Protein AF-A0A670JLR7-F1 (afdb_monomer_lite)

Radius of gyration: 36.16 Å; chains: 1; bounding box: 83×40×111 Å

Foldseek 3Di:
DVVVVVVVVVVVVVVVVVVVVVVVVVVVVVVVVVVVVVVVVVVVVVVVPDDDDDDDDDDDDDDDDDDDDDPPCPVVVVVVVVVVVVVVVVVVVVVVVVVVVVVVVVVVVVVVCQFQDVPDDVVVCVVDPDPGDTPVVVVVVVVVVVVVVVVVVVCVVPPDPPPDD

pLDDT: mean 79.46, std 18.84, range [32.81, 98.0]

InterPro domains:
  IPR038929 Coiled-coil domain-containing protein 13 [PTHR31935] (3-148)

Organism: Podarcis muralis (NCBI:txid64176)

Secondary structure (DSSP, 8-state):
-HHHHHHHHHHHHHHHHHHHHHHHHHHHHHHHHHHHHHHHHHHHHHHHS-SSSS--------------S-----HHHHHHHHHHHHHHHHHHHHHHHHHHHHHHHHHHHHHHHHHH-TT--HHHHHHSTTS---HHHHHHHHHHHHHHHHHHHHHHHSSPP----

Structure (mmCIF, N/CA/C/O backbone):
data_AF-A0A670JLR7-F1
#
_entry.id   AF-A0A670JLR7-F1
#
loop_
_atom_site.group_PDB
_atom_site.id
_atom_site.type_symbol
_atom_site.label_atom_id
_atom_site.label_alt_id
_atom_site.label_comp_id
_atom_site.label_asym_id
_atom_site.label_entity_id
_atom_site.label_seq_id
_atom_site.pdbx_PDB_ins_code
_atom_site.Cartn_x
_atom_site.Cartn_y
_atom_site.Cartn_z
_atom_site.occupancy
_atom_site.B_iso_or_equiv
_atom_site.auth_seq_id
_atom_site.auth_comp_id
_atom_site.auth_asym_id
_atom_site.auth_atom_id
_atom_site.pdbx_PDB_model_num
ATOM 1 N N . VAL A 1 1 ? -28.712 -13.010 16.299 1.00 47.06 1 VAL A N 1
ATOM 2 C CA . VAL A 1 1 ? -27.992 -14.169 16.878 1.00 47.06 1 VAL A CA 1
ATOM 3 C C . VAL A 1 1 ? -26.538 -14.107 16.406 1.00 47.06 1 VAL A C 1
ATOM 5 O O . VAL A 1 1 ? -26.338 -13.943 15.212 1.00 47.06 1 VAL A O 1
ATOM 8 N N . PRO A 1 2 ? -25.529 -14.167 17.292 1.00 57.31 2 PRO A N 1
ATOM 9 C CA . PRO A 1 2 ? -24.108 -13.972 16.943 1.00 57.31 2 PRO A CA 1
ATOM 10 C C . PRO A 1 2 ? -23.531 -14.977 15.924 1.00 57.31 2 PRO A C 1
ATOM 12 O O . PRO A 1 2 ? -22.556 -14.669 15.241 1.00 57.31 2 PRO A O 1
ATOM 15 N N . GLY A 1 3 ? -24.144 -16.159 15.794 1.00 66.19 3 GLY A N 1
ATOM 16 C CA . GLY A 1 3 ? -23.704 -17.225 14.884 1.00 66.19 3 GLY A CA 1
ATOM 17 C C . GLY A 1 3 ? -23.771 -16.870 13.392 1.00 66.19 3 GLY A C 1
ATOM 18 O O . GLY A 1 3 ? -22.868 -17.247 12.648 1.00 66.19 3 GLY A O 1
ATOM 19 N N . ASP A 1 4 ? -24.760 -16.080 12.960 1.00 70.75 4 ASP A N 1
ATOM 20 C CA . ASP A 1 4 ? -24.912 -15.705 11.540 1.00 70.75 4 ASP A CA 1
ATOM 21 C C . ASP A 1 4 ? -23.812 -14.749 11.060 1.00 70.75 4 ASP A C 1
ATOM 23 O O . ASP A 1 4 ? -23.355 -14.814 9.916 1.00 70.75 4 ASP A O 1
ATOM 27 N N . VAL A 1 5 ? -23.330 -13.882 11.954 1.00 79.88 5 VAL A N 1
ATOM 28 C CA . VAL A 1 5 ? -22.247 -12.937 11.652 1.00 79.88 5 VAL A CA 1
ATOM 29 C C . VAL A 1 5 ? -20.922 -13.686 11.487 1.00 79.88 5 VAL A C 1
ATOM 31 O O . VAL A 1 5 ? -20.176 -13.428 10.540 1.00 79.88 5 VAL A O 1
ATOM 34 N N . ALA A 1 6 ? -20.657 -14.668 12.355 1.00 81.62 6 ALA A N 1
ATOM 35 C CA . ALA A 1 6 ? -19.476 -15.521 12.253 1.00 81.62 6 ALA A CA 1
ATOM 36 C C . ALA A 1 6 ? -19.501 -16.382 10.978 1.00 81.62 6 ALA A C 1
ATOM 38 O O . ALA A 1 6 ? -18.507 -16.433 10.254 1.00 81.62 6 ALA A O 1
ATOM 39 N N . ALA A 1 7 ? -20.644 -16.995 10.650 1.00 86.06 7 ALA A N 1
ATOM 40 C CA . ALA A 1 7 ? -20.802 -17.801 9.439 1.00 86.06 7 ALA A CA 1
ATOM 41 C C . ALA A 1 7 ? -20.563 -16.981 8.159 1.00 86.06 7 ALA A C 1
ATOM 43 O O . ALA A 1 7 ? -19.829 -17.410 7.266 1.00 86.06 7 ALA A O 1
ATOM 44 N N . THR A 1 8 ? -21.104 -15.760 8.100 1.00 90.25 8 THR A N 1
ATOM 45 C CA . THR A 1 8 ? -20.901 -14.850 6.963 1.00 90.25 8 THR A CA 1
ATOM 46 C C . THR A 1 8 ? -19.425 -14.484 6.802 1.00 90.25 8 THR A C 1
ATOM 48 O O . THR A 1 8 ? -18.891 -14.517 5.689 1.00 90.25 8 THR A O 1
ATOM 51 N N . LYS A 1 9 ? -18.728 -14.208 7.913 1.00 93.12 9 LYS A N 1
ATOM 52 C CA . LYS A 1 9 ? -17.306 -13.853 7.881 1.00 93.12 9 LYS A CA 1
ATOM 53 C C . LYS A 1 9 ? -16.413 -15.018 7.463 1.00 93.12 9 LYS A C 1
ATOM 55 O O . LYS A 1 9 ? -15.469 -14.815 6.703 1.00 93.12 9 LYS A O 1
ATOM 60 N N . ILE A 1 10 ? -16.733 -16.238 7.893 1.00 94.69 10 ILE A N 1
ATOM 61 C CA . ILE A 1 10 ? -16.024 -17.456 7.475 1.00 94.69 10 ILE A CA 1
ATOM 62 C C . ILE A 1 10 ? -16.128 -17.648 5.957 1.00 94.69 10 ILE A C 1
ATOM 64 O O . ILE A 1 10 ? -15.121 -17.910 5.299 1.00 94.69 10 ILE A O 1
ATOM 68 N N . VAL A 1 11 ? -17.319 -17.470 5.377 1.00 94.06 11 VAL A N 1
ATOM 69 C CA . VAL A 1 11 ? -17.524 -17.599 3.924 1.00 94.06 11 VAL A CA 1
ATOM 70 C C . VAL A 1 11 ? -16.784 -16.505 3.152 1.00 94.06 11 VAL A C 1
ATOM 72 O O . VAL A 1 11 ? -16.174 -16.785 2.119 1.00 94.06 11 VAL A O 1
ATOM 75 N N . GLU A 1 12 ? -16.811 -15.267 3.642 1.00 94.25 12 GLU A N 1
ATOM 76 C CA . GLU A 1 12 ? -16.086 -14.149 3.036 1.00 94.25 12 GLU A CA 1
ATOM 77 C C . GLU A 1 12 ? -14.568 -14.388 3.045 1.00 94.25 12 GLU A C 1
ATOM 79 O O . GLU A 1 12 ? -13.924 -14.299 1.996 1.00 94.25 12 GLU A O 1
ATOM 84 N N . LEU A 1 13 ? -14.008 -14.780 4.194 1.00 93.62 13 LEU A N 1
ATOM 85 C CA . LEU A 1 13 ? -12.590 -15.117 4.323 1.00 93.62 13 LEU A CA 1
ATOM 86 C C . LEU A 1 13 ? -12.213 -16.309 3.439 1.00 93.62 13 LEU A C 1
ATOM 88 O O . LEU A 1 13 ? -11.169 -16.279 2.794 1.00 93.62 13 LEU A O 1
ATOM 92 N N . ALA A 1 14 ? -13.066 -17.330 3.331 1.00 94.00 14 ALA A N 1
ATOM 93 C CA . ALA A 1 14 ? -12.826 -18.464 2.442 1.00 94.00 14 ALA A CA 1
ATOM 94 C C . ALA A 1 14 ? -12.791 -18.048 0.959 1.00 94.00 14 ALA A C 1
ATOM 96 O O . ALA A 1 14 ? -11.946 -18.529 0.200 1.00 94.00 14 ALA A O 1
ATOM 97 N N . LYS A 1 15 ? -13.670 -17.126 0.537 1.00 96.00 15 LYS A N 1
ATOM 98 C CA . LYS A 1 15 ? -13.656 -16.562 -0.824 1.00 96.00 15 LYS A CA 1
ATOM 99 C C . LYS A 1 15 ? -12.391 -15.745 -1.079 1.00 96.00 15 LYS A C 1
ATOM 101 O O . LYS A 1 15 ? -11.753 -15.936 -2.114 1.00 96.00 15 LYS A O 1
ATOM 106 N N . GLN A 1 16 ? -12.000 -14.890 -0.134 1.00 94.75 16 GLN A N 1
ATOM 107 C CA . GLN A 1 16 ? -10.759 -14.119 -0.228 1.00 94.75 16 GLN A CA 1
ATOM 108 C C . GLN A 1 16 ? -9.531 -15.029 -0.290 1.00 94.75 16 GLN A C 1
ATOM 110 O O . GLN A 1 16 ? -8.651 -14.808 -1.117 1.00 94.75 16 GLN A O 1
ATOM 115 N N . ASN A 1 17 ? -9.493 -16.089 0.519 1.00 90.81 17 ASN A N 1
ATOM 116 C CA . ASN A 1 17 ? -8.382 -17.034 0.534 1.00 90.81 17 ASN A CA 1
ATOM 117 C C . ASN A 1 17 ? -8.235 -17.743 -0.826 1.00 90.81 17 ASN A C 1
ATOM 119 O O . ASN A 1 17 ? -7.154 -17.731 -1.406 1.00 90.81 17 ASN A O 1
ATOM 123 N N . ARG A 1 18 ? -9.342 -18.223 -1.419 1.00 94.00 18 ARG A N 1
ATOM 124 C CA . ARG A 1 18 ? -9.337 -18.796 -2.783 1.00 94.00 18 ARG A CA 1
ATOM 125 C C . ARG A 1 18 ? -8.845 -17.808 -3.841 1.00 94.00 18 ARG A C 1
ATOM 127 O O . ARG A 1 18 ? -8.065 -18.184 -4.713 1.00 94.00 18 ARG A O 1
ATOM 134 N N . HIS A 1 19 ? -9.293 -16.556 -3.771 1.00 90.44 19 HIS A N 1
ATOM 135 C CA . HIS A 1 19 ? -8.862 -15.518 -4.705 1.00 90.44 19 HIS A CA 1
ATOM 136 C C . HIS A 1 19 ? -7.360 -15.221 -4.578 1.00 90.44 19 HIS A C 1
ATOM 138 O O . HIS A 1 19 ? -6.656 -15.179 -5.586 1.00 90.44 19 HIS A O 1
ATOM 144 N N . MET A 1 20 ? -6.849 -15.098 -3.348 1.00 88.88 20 MET A N 1
ATOM 145 C CA . MET A 1 20 ? -5.418 -14.900 -3.099 1.00 88.88 20 MET A CA 1
ATOM 146 C C . MET A 1 20 ? -4.580 -16.079 -3.598 1.00 88.88 20 MET A C 1
ATOM 148 O O . MET A 1 20 ? -3.535 -15.856 -4.203 1.00 88.88 20 MET A O 1
ATOM 152 N N . THR A 1 21 ? -5.034 -17.323 -3.405 1.00 90.94 21 THR A N 1
ATOM 153 C CA . THR A 1 21 ? -4.347 -18.500 -3.959 1.00 90.94 21 THR A CA 1
ATOM 154 C C . THR A 1 21 ? -4.240 -18.418 -5.483 1.00 90.94 21 THR A C 1
ATOM 156 O O . THR A 1 21 ? -3.164 -18.648 -6.030 1.00 90.94 21 THR A O 1
ATOM 159 N N . ALA A 1 22 ? -5.317 -18.036 -6.175 1.00 91.94 22 ALA A N 1
ATOM 160 C CA . ALA A 1 22 ? -5.312 -17.918 -7.632 1.00 91.94 22 ALA A CA 1
ATOM 161 C C . ALA A 1 22 ? -4.328 -16.846 -8.136 1.00 91.94 22 ALA A C 1
ATOM 163 O O . ALA A 1 22 ? -3.567 -17.097 -9.073 1.00 91.94 22 ALA A O 1
ATOM 164 N N . GLU A 1 23 ? -4.294 -15.672 -7.499 1.00 89.75 23 GLU A N 1
ATOM 165 C CA . GLU A 1 23 ? -3.353 -14.609 -7.875 1.00 89.75 23 GLU A CA 1
ATOM 166 C C . GLU A 1 23 ? -1.896 -15.001 -7.580 1.00 89.75 23 GLU A C 1
ATOM 168 O O . GLU A 1 23 ? -1.020 -14.729 -8.399 1.00 89.75 23 GLU A O 1
ATOM 173 N N . VAL A 1 24 ? -1.623 -15.716 -6.480 1.00 88.38 24 VAL A N 1
ATOM 174 C CA . VAL A 1 24 ? -0.277 -16.235 -6.178 1.00 88.38 24 VAL A CA 1
ATOM 175 C C . VAL A 1 24 ? 0.200 -17.220 -7.245 1.00 88.38 24 VAL A C 1
ATOM 177 O O . VAL A 1 24 ? 1.332 -17.105 -7.714 1.00 88.38 24 VAL A O 1
ATOM 180 N N . GLU A 1 25 ? -0.635 -18.170 -7.664 1.00 92.94 25 GLU A N 1
ATOM 181 C CA . GLU A 1 25 ? -0.248 -19.158 -8.682 1.00 92.94 25 GLU A CA 1
ATOM 182 C C . GLU A 1 25 ? -0.045 -18.525 -10.069 1.00 92.94 25 GLU A C 1
ATOM 184 O O . GLU A 1 25 ? 0.906 -18.851 -10.792 1.00 92.94 25 GLU A O 1
ATOM 189 N N . LYS A 1 26 ? -0.877 -17.541 -10.421 1.00 89.81 26 LYS A N 1
ATOM 190 C CA . LYS A 1 26 ? -0.704 -16.730 -11.631 1.00 89.81 26 LYS A CA 1
ATOM 191 C C . LYS A 1 26 ? 0.621 -15.970 -11.610 1.00 89.81 26 LYS A C 1
ATOM 193 O O . LYS A 1 26 ? 1.351 -15.978 -12.603 1.00 89.81 26 LYS A O 1
ATOM 198 N N . GLU A 1 27 ? 0.962 -15.348 -10.485 1.00 84.12 27 GLU A N 1
ATOM 199 C CA . GLU A 1 27 ? 2.202 -14.583 -10.359 1.00 84.12 27 GLU A CA 1
ATOM 200 C C . GLU A 1 27 ? 3.437 -15.498 -10.346 1.00 84.12 27 GLU A C 1
ATOM 202 O O . GLU A 1 27 ? 4.418 -15.204 -11.028 1.00 84.12 27 GLU A O 1
ATOM 207 N N . LYS A 1 28 ? 3.371 -16.669 -9.695 1.00 88.00 28 LYS A N 1
ATOM 208 C CA . LYS A 1 28 ? 4.414 -17.710 -9.789 1.00 88.00 28 LYS A CA 1
ATOM 209 C C . LYS A 1 28 ? 4.664 -18.138 -11.234 1.00 88.00 28 LYS A C 1
ATOM 211 O O . LYS A 1 28 ? 5.816 -18.291 -11.644 1.00 88.00 28 LYS A O 1
ATOM 216 N N . THR A 1 29 ? 3.598 -18.303 -12.017 1.00 88.19 29 THR A N 1
ATOM 217 C CA . THR A 1 29 ? 3.699 -18.686 -13.432 1.00 88.19 29 THR A CA 1
ATOM 218 C C . THR A 1 29 ? 4.412 -17.609 -14.248 1.00 88.19 29 THR A C 1
ATOM 220 O O . THR A 1 29 ? 5.349 -17.924 -14.984 1.00 88.19 29 THR A O 1
ATOM 223 N N . LYS A 1 30 ? 4.049 -16.333 -14.061 1.00 92.19 30 LYS A N 1
ATOM 224 C CA . LYS A 1 30 ? 4.743 -15.208 -14.709 1.00 92.19 30 LYS A CA 1
ATOM 225 C C . LYS A 1 30 ? 6.213 -15.131 -14.306 1.00 92.19 30 LYS A C 1
ATOM 227 O O . LYS A 1 30 ? 7.067 -14.965 -15.169 1.00 92.19 30 LYS A O 1
ATOM 232 N N . VAL A 1 31 ? 6.527 -15.290 -13.018 1.00 89.31 31 VAL A N 1
ATOM 233 C CA . VAL A 1 31 ? 7.916 -15.285 -12.524 1.00 89.31 31 VAL A CA 1
ATOM 234 C C . VAL A 1 31 ? 8.727 -16.400 -13.179 1.00 89.31 31 VAL A C 1
ATOM 236 O O . VAL A 1 31 ? 9.860 -16.171 -13.597 1.00 89.31 31 VAL A O 1
ATOM 239 N N . LYS A 1 32 ? 8.153 -17.598 -13.332 1.00 90.88 32 LYS A N 1
ATOM 240 C CA . LYS A 1 32 ? 8.810 -18.709 -14.032 1.00 90.88 32 LYS A CA 1
ATOM 241 C C . LYS A 1 32 ? 9.065 -18.383 -15.508 1.00 90.88 32 LYS A C 1
ATOM 243 O O . LYS A 1 32 ? 10.168 -18.618 -15.991 1.00 90.88 32 LYS A O 1
ATOM 248 N N . GLN A 1 33 ? 8.078 -17.819 -16.206 1.00 88.25 33 GLN A N 1
ATOM 249 C CA . GLN A 1 33 ? 8.217 -17.410 -17.609 1.00 88.25 33 GLN A CA 1
ATOM 250 C C . GLN A 1 33 ? 9.296 -16.336 -17.787 1.00 88.25 33 GLN A C 1
ATOM 252 O O . GLN A 1 33 ? 10.164 -16.475 -18.646 1.00 88.25 33 GLN A O 1
ATOM 257 N N . LEU A 1 34 ? 9.289 -15.305 -16.940 1.00 88.31 34 LEU A N 1
ATOM 258 C CA . LEU A 1 34 ? 10.283 -14.233 -16.976 1.00 88.31 34 LEU A CA 1
ATOM 259 C C . LEU A 1 34 ? 11.689 -14.748 -16.657 1.00 88.31 34 LEU A C 1
ATOM 261 O O . LEU A 1 34 ? 12.629 -14.396 -17.359 1.00 88.31 34 LEU A O 1
ATOM 265 N N . ASN A 1 35 ? 11.841 -15.628 -15.664 1.00 84.75 35 ASN A N 1
ATOM 266 C CA . ASN A 1 35 ? 13.134 -16.245 -15.355 1.00 84.75 35 ASN A CA 1
ATOM 267 C C . ASN A 1 35 ? 13.671 -17.091 -16.515 1.00 84.75 35 ASN A C 1
ATOM 269 O O . ASN A 1 35 ? 14.869 -17.069 -16.783 1.00 84.75 35 ASN A O 1
ATOM 273 N N . ASN A 1 36 ? 12.807 -17.825 -17.218 1.00 88.50 36 ASN A N 1
ATOM 274 C CA . ASN A 1 36 ? 13.223 -18.568 -18.406 1.00 88.50 36 ASN A CA 1
ATOM 275 C C . ASN A 1 36 ? 13.670 -17.619 -19.522 1.00 88.50 36 ASN A C 1
ATOM 277 O O . ASN A 1 36 ? 14.719 -17.840 -20.118 1.00 88.50 36 ASN A O 1
ATOM 281 N N . ARG A 1 37 ? 12.931 -16.524 -19.743 1.00 90.31 37 ARG A N 1
ATOM 282 C CA . ARG A 1 37 ? 13.297 -15.523 -20.747 1.00 90.31 37 ARG A CA 1
ATOM 283 C C . ARG A 1 37 ? 14.618 -14.828 -20.421 1.00 90.31 37 ARG A C 1
ATOM 285 O O . ARG A 1 37 ? 15.407 -14.590 -21.326 1.00 90.31 37 ARG A O 1
ATOM 292 N N . ILE A 1 38 ? 14.878 -14.539 -19.145 1.00 86.38 38 ILE A N 1
ATOM 293 C CA . ILE A 1 38 ? 16.169 -14.007 -18.688 1.00 86.38 38 ILE A CA 1
ATOM 294 C C . ILE A 1 38 ? 17.289 -14.995 -19.017 1.00 86.38 38 ILE A C 1
ATOM 296 O O . ILE A 1 38 ? 18.253 -14.602 -19.656 1.00 86.38 38 ILE A O 1
ATOM 300 N N . LYS A 1 39 ? 17.132 -16.280 -18.682 1.00 86.38 39 LYS A N 1
ATOM 301 C CA . LYS A 1 39 ? 18.143 -17.306 -18.988 1.00 86.38 39 LYS A CA 1
ATOM 302 C C . LYS A 1 39 ? 18.409 -17.463 -20.485 1.00 86.38 39 LYS A C 1
ATOM 304 O O . LYS A 1 39 ? 19.547 -17.687 -20.884 1.00 86.38 39 LYS A O 1
ATOM 309 N N . GLU A 1 40 ? 17.373 -17.379 -21.316 1.00 86.38 40 GLU A N 1
ATOM 310 C CA . GLU A 1 40 ? 17.522 -17.393 -22.776 1.00 86.38 40 GLU A CA 1
ATOM 311 C C . GLU A 1 40 ? 18.315 -16.184 -23.265 1.00 86.38 40 GLU A C 1
ATOM 313 O O . GLU A 1 40 ? 19.276 -16.353 -24.007 1.00 86.38 40 GLU A O 1
ATOM 318 N N . LEU A 1 41 ? 17.965 -14.984 -22.795 1.00 82.50 41 LEU A N 1
ATOM 319 C CA . LEU A 1 41 ? 18.666 -13.749 -23.145 1.00 82.50 41 LEU A CA 1
ATOM 320 C C . LEU A 1 41 ? 20.121 -13.748 -22.652 1.00 82.50 41 LEU A C 1
ATOM 322 O O . LEU A 1 41 ? 21.011 -13.321 -23.380 1.00 82.50 41 LEU A O 1
ATOM 326 N N . GLU A 1 42 ? 20.388 -14.267 -21.452 1.00 79.75 42 GLU A N 1
ATOM 327 C CA . GLU A 1 42 ? 21.744 -14.454 -20.923 1.00 79.75 42 GLU A CA 1
ATOM 328 C C . GLU A 1 42 ? 22.550 -15.434 -21.786 1.00 79.75 42 GLU A C 1
ATOM 330 O O . GLU A 1 42 ? 23.728 -15.201 -22.060 1.00 79.75 42 GLU A O 1
ATOM 335 N N . LYS A 1 43 ? 21.916 -16.511 -22.267 1.00 81.50 43 LYS A N 1
ATOM 336 C CA . LYS A 1 43 ? 22.550 -17.485 -23.161 1.00 81.50 43 LYS A CA 1
ATOM 337 C C . LYS A 1 43 ? 22.830 -16.891 -24.543 1.00 81.50 43 LYS A C 1
ATOM 339 O O . LYS A 1 43 ? 23.927 -17.092 -25.058 1.00 81.50 43 LYS A O 1
ATOM 344 N N . GLU A 1 44 ? 21.882 -16.150 -25.115 1.00 76.88 44 GLU A N 1
ATOM 345 C CA . GLU A 1 44 ? 22.043 -15.426 -26.384 1.00 76.88 44 GLU A CA 1
ATOM 346 C C . GLU A 1 44 ? 23.183 -14.396 -26.292 1.00 76.88 44 GLU A C 1
ATOM 348 O O . GLU A 1 44 ? 24.055 -14.355 -27.164 1.00 76.88 44 GLU A O 1
ATOM 353 N N . ALA A 1 45 ? 23.249 -13.637 -25.193 1.00 71.81 45 ALA A N 1
ATOM 354 C CA . ALA A 1 45 ? 24.323 -12.680 -24.925 1.00 71.81 45 ALA A CA 1
ATOM 355 C C . ALA A 1 45 ? 25.693 -13.363 -24.746 1.00 71.81 45 ALA A C 1
ATOM 357 O O . ALA A 1 45 ? 26.701 -12.878 -25.267 1.00 71.81 45 ALA A O 1
ATOM 358 N N . ALA A 1 46 ? 25.742 -14.521 -24.078 1.00 68.75 46 ALA A N 1
ATOM 359 C CA . ALA A 1 46 ? 26.967 -15.307 -23.936 1.00 68.75 46 ALA A CA 1
ATOM 360 C C . ALA A 1 46 ? 27.467 -15.859 -25.284 1.00 68.75 46 ALA A C 1
ATOM 362 O O . ALA A 1 46 ? 28.671 -15.865 -25.538 1.00 68.75 46 ALA A O 1
ATOM 363 N N . THR A 1 47 ? 26.561 -16.273 -26.176 1.00 61.47 47 THR A N 1
ATOM 364 C CA . THR A 1 47 ? 26.919 -16.720 -27.534 1.00 61.47 47 THR A CA 1
ATOM 365 C C . THR A 1 47 ? 27.319 -15.581 -28.470 1.00 61.47 47 THR A C 1
ATOM 367 O O . THR A 1 47 ? 28.100 -15.810 -29.389 1.00 61.47 47 THR A O 1
ATOM 370 N N . ALA A 1 48 ? 26.847 -14.357 -28.227 1.00 57.97 48 ALA A N 1
ATOM 371 C CA . ALA A 1 48 ? 27.210 -13.180 -29.016 1.00 57.97 48 ALA A CA 1
ATOM 372 C C . ALA A 1 48 ? 28.579 -12.568 -28.638 1.00 57.97 48 ALA A C 1
ATOM 374 O O . ALA A 1 48 ? 29.069 -11.703 -29.359 1.00 57.97 48 ALA A O 1
ATOM 375 N N . THR A 1 49 ? 29.216 -13.013 -27.543 1.00 49.47 49 THR A N 1
ATOM 376 C CA . THR A 1 49 ? 30.395 -12.336 -26.952 1.00 49.47 49 THR A CA 1
ATOM 377 C C . THR A 1 49 ? 31.747 -13.048 -27.178 1.00 49.47 49 THR A C 1
ATOM 379 O O . THR A 1 49 ? 32.765 -12.578 -26.686 1.00 49.47 49 THR A O 1
ATOM 382 N N . PHE A 1 50 ? 31.849 -14.123 -27.974 1.00 40.91 50 PHE A N 1
ATOM 383 C CA . PHE A 1 50 ? 33.170 -14.672 -28.355 1.00 40.91 50 PHE A CA 1
ATOM 384 C C . PHE A 1 50 ? 33.230 -15.076 -29.837 1.00 40.91 50 PHE A C 1
ATOM 386 O O . PHE A 1 50 ? 32.551 -16.015 -30.251 1.00 40.91 50 PHE A O 1
ATOM 393 N N . PRO A 1 51 ? 34.089 -14.400 -30.627 1.00 43.56 51 PRO A N 1
ATOM 394 C CA . PRO A 1 51 ? 35.442 -14.923 -30.803 1.00 43.56 51 PRO A CA 1
ATOM 395 C C . PRO A 1 51 ? 36.488 -13.801 -30.713 1.00 43.56 51 PRO A C 1
ATOM 397 O O . PRO A 1 51 ? 36.850 -13.192 -31.713 1.00 43.56 51 PRO A O 1
ATOM 400 N N . GLY A 1 52 ? 36.975 -13.523 -29.503 1.00 41.16 52 GLY A N 1
ATOM 401 C CA . GLY A 1 52 ? 38.017 -12.518 -29.277 1.00 41.16 52 GLY A CA 1
ATOM 402 C C . GLY A 1 52 ? 39.282 -13.037 -28.609 1.00 41.16 52 GLY A C 1
ATOM 403 O O . GLY A 1 52 ? 40.142 -12.221 -28.317 1.00 41.16 52 GLY A O 1
ATOM 404 N N . ASP A 1 53 ? 39.402 -14.339 -28.314 1.00 40.62 53 ASP A N 1
ATOM 405 C CA . ASP A 1 53 ? 40.501 -14.761 -27.438 1.00 40.62 53 ASP A CA 1
ATOM 406 C C . ASP A 1 53 ? 40.881 -16.242 -27.546 1.00 40.62 53 ASP A C 1
ATOM 408 O O . ASP A 1 53 ? 40.913 -16.957 -26.551 1.00 40.62 53 ASP A O 1
ATOM 412 N N . ARG A 1 54 ? 41.138 -16.760 -28.756 1.00 42.03 54 ARG A N 1
ATOM 413 C CA . ARG A 1 54 ? 41.908 -18.007 -28.923 1.00 42.03 54 ARG A CA 1
ATOM 414 C C . ARG A 1 54 ? 42.685 -17.985 -30.241 1.00 42.03 54 ARG A C 1
ATOM 416 O O . ARG A 1 54 ? 42.088 -17.769 -31.288 1.00 42.03 54 ARG A O 1
ATOM 423 N N . PHE A 1 55 ? 43.975 -18.313 -30.149 1.00 36.69 55 PHE A N 1
ATOM 424 C CA . PHE A 1 55 ? 44.939 -18.585 -31.230 1.00 36.69 55 PHE A CA 1
ATOM 425 C C . PHE A 1 55 ? 45.756 -17.399 -31.766 1.00 36.69 55 PHE A C 1
ATOM 427 O O . PHE A 1 55 ? 45.720 -17.059 -32.945 1.00 36.69 55 PHE A O 1
ATOM 434 N N . ALA A 1 56 ? 46.635 -16.871 -30.911 1.00 41.28 56 ALA A N 1
ATOM 435 C CA . ALA A 1 56 ? 47.995 -16.590 -31.365 1.00 41.28 56 ALA A CA 1
ATOM 436 C C . ALA A 1 56 ? 48.714 -17.934 -31.625 1.00 41.28 56 ALA A C 1
ATOM 438 O O . ALA A 1 56 ? 48.624 -18.836 -30.794 1.00 41.28 56 ALA A O 1
ATOM 439 N N . ASN A 1 57 ? 49.434 -18.031 -32.748 1.00 39.97 57 ASN A N 1
ATOM 440 C CA . ASN A 1 57 ? 50.209 -19.177 -33.265 1.00 39.97 57 ASN A CA 1
ATOM 441 C C . ASN A 1 57 ? 49.424 -20.336 -33.910 1.00 39.97 57 ASN A C 1
ATOM 443 O O . ASN A 1 57 ? 48.969 -21.247 -33.228 1.00 39.97 57 ASN A O 1
ATOM 447 N N . LEU A 1 58 ? 49.398 -20.379 -35.250 1.00 36.75 58 LEU A N 1
ATOM 448 C CA . LEU A 1 58 ? 50.319 -21.191 -36.077 1.00 36.75 58 LEU A CA 1
ATOM 449 C C . LEU A 1 58 ? 49.710 -21.448 -37.480 1.00 36.75 58 LEU A C 1
ATOM 451 O O . LEU A 1 58 ? 48.656 -22.059 -37.588 1.00 36.75 58 LEU A O 1
ATOM 455 N N . GLY A 1 59 ? 50.428 -21.061 -38.543 1.00 32.91 59 GLY A N 1
ATOM 456 C CA . GLY A 1 59 ? 50.440 -21.789 -39.826 1.00 32.91 59 GLY A CA 1
ATOM 457 C C . GLY A 1 59 ? 49.364 -21.486 -40.887 1.00 32.91 59 GLY A C 1
ATOM 458 O O . GLY A 1 59 ? 48.265 -22.014 -40.848 1.00 32.91 59 GLY A O 1
ATOM 459 N N . THR A 1 60 ? 49.761 -20.699 -41.892 1.00 38.47 60 THR A N 1
ATOM 460 C CA . THR A 1 60 ? 49.604 -20.909 -43.352 1.00 38.47 60 THR A CA 1
ATOM 461 C C . THR A 1 60 ? 48.434 -21.767 -43.880 1.00 38.47 60 THR A C 1
ATOM 463 O O . THR A 1 60 ? 48.463 -22.978 -43.726 1.00 38.47 60 THR A O 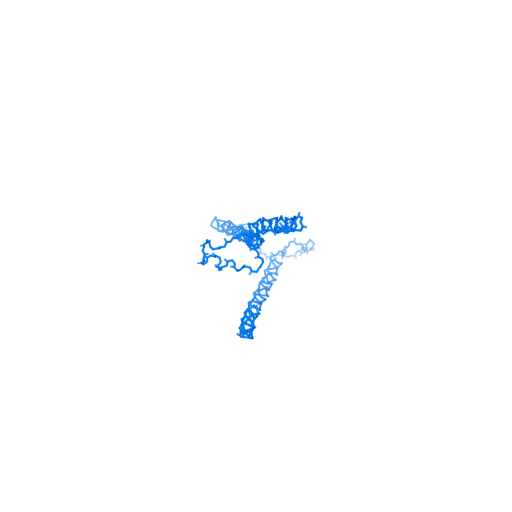1
ATOM 466 N N . PHE A 1 61 ? 47.484 -21.171 -44.622 1.00 34.62 61 PHE A N 1
ATOM 467 C CA . PHE A 1 61 ? 47.242 -21.351 -46.080 1.00 34.62 61 PHE A CA 1
ATOM 468 C C . PHE A 1 61 ? 46.085 -20.426 -46.563 1.00 34.62 61 PHE A C 1
ATOM 470 O O . PHE A 1 61 ? 45.225 -20.053 -45.765 1.00 34.62 61 PHE A O 1
ATOM 477 N N . PRO A 1 62 ? 46.084 -19.986 -47.842 1.00 48.25 62 PRO A N 1
ATOM 478 C CA . PRO A 1 62 ? 45.402 -18.781 -48.312 1.00 48.25 62 PRO A CA 1
ATOM 479 C C . PRO A 1 62 ? 44.032 -19.069 -48.933 1.00 48.25 62 PRO A C 1
ATOM 481 O O . PRO A 1 62 ? 43.854 -20.054 -49.646 1.00 48.25 62 PRO A O 1
ATOM 484 N N . GLY A 1 63 ? 43.086 -18.145 -48.761 1.00 33.38 63 GLY A N 1
ATOM 485 C CA . GLY A 1 63 ? 41.871 -18.148 -49.572 1.00 33.38 63 GLY A CA 1
ATOM 486 C C . GLY A 1 63 ? 40.655 -17.525 -48.911 1.00 33.38 63 GLY A C 1
ATOM 487 O O . GLY A 1 63 ? 39.728 -18.250 -48.584 1.00 33.38 63 GLY A O 1
ATOM 488 N N . ARG A 1 64 ? 40.638 -16.193 -48.769 1.00 36.53 64 ARG A N 1
ATOM 489 C CA . ARG A 1 64 ? 39.580 -15.321 -49.320 1.00 36.53 64 ARG A CA 1
ATOM 490 C C . ARG A 1 64 ? 39.944 -13.866 -49.032 1.00 36.53 64 ARG A C 1
ATOM 492 O O . ARG A 1 64 ? 39.743 -13.355 -47.937 1.00 36.53 64 ARG A O 1
ATOM 499 N N . ASN A 1 65 ? 40.512 -13.213 -50.036 1.00 34.22 65 ASN A N 1
ATOM 500 C CA . ASN A 1 65 ? 40.609 -11.763 -50.056 1.00 34.22 65 ASN A CA 1
ATOM 501 C C . ASN A 1 65 ? 39.192 -11.173 -50.124 1.00 34.22 65 ASN A C 1
ATOM 503 O O . ASN A 1 65 ? 38.389 -11.628 -50.939 1.00 34.22 65 ASN A O 1
ATOM 507 N N . LEU A 1 66 ? 38.948 -10.141 -49.313 1.00 39.53 66 LEU A N 1
ATOM 508 C CA . LEU A 1 66 ? 38.463 -8.803 -49.695 1.00 39.53 66 LEU A CA 1
ATOM 509 C C . LEU A 1 66 ? 37.497 -8.221 -48.648 1.00 39.53 66 LEU A C 1
ATOM 511 O O . LEU A 1 66 ? 36.451 -8.793 -48.359 1.00 39.53 66 LEU A O 1
ATOM 515 N N . SER A 1 67 ? 37.878 -7.024 -48.181 1.00 35.00 67 SER A N 1
ATOM 516 C CA . SER A 1 67 ? 37.115 -6.002 -47.441 1.00 35.00 67 SER A CA 1
ATOM 517 C C . SER A 1 67 ? 36.538 -6.432 -46.083 1.00 35.00 67 SER A C 1
ATOM 519 O O . SER A 1 67 ? 35.581 -7.184 -46.015 1.00 35.00 67 SER A O 1
ATOM 521 N N . GLY A 1 68 ? 37.066 -5.999 -44.938 1.00 32.81 68 GLY A N 1
ATOM 522 C CA . GLY A 1 68 ? 37.493 -4.631 -44.668 1.00 32.81 68 GLY A CA 1
ATOM 523 C C . GLY A 1 68 ? 36.260 -3.753 -44.487 1.00 32.81 68 GLY A C 1
ATOM 524 O O . GLY A 1 68 ? 35.723 -3.273 -45.473 1.00 32.81 68 GLY A O 1
ATOM 525 N N . ASP A 1 69 ? 35.886 -3.587 -43.220 1.00 39.41 69 ASP A N 1
ATOM 526 C CA . ASP A 1 69 ? 35.364 -2.359 -42.622 1.00 39.41 69 ASP A CA 1
ATOM 527 C C . ASP A 1 69 ? 34.078 -1.723 -43.194 1.00 39.41 69 ASP A C 1
ATOM 529 O O . ASP A 1 69 ? 33.931 -1.444 -44.380 1.00 39.41 69 ASP A O 1
ATOM 533 N N . ARG A 1 70 ? 33.185 -1.383 -42.259 1.00 44.59 70 ARG A N 1
ATOM 534 C CA . ARG A 1 70 ? 31.883 -0.726 -42.437 1.00 44.59 70 ARG A CA 1
ATOM 535 C C . ARG A 1 70 ? 30.820 -1.580 -43.124 1.00 44.59 70 ARG A C 1
ATOM 537 O O . ARG A 1 70 ? 30.384 -1.296 -44.239 1.00 44.59 70 ARG A O 1
ATOM 544 N N . PHE A 1 71 ? 30.218 -2.486 -42.346 1.00 42.50 71 PHE A N 1
ATOM 545 C CA . PHE A 1 71 ? 28.756 -2.507 -42.390 1.00 42.50 71 PHE A CA 1
ATOM 546 C C . PHE A 1 71 ? 28.351 -1.084 -42.025 1.00 42.50 71 PHE A C 1
ATOM 548 O O . PHE A 1 71 ? 28.609 -0.626 -40.913 1.00 42.50 71 PHE A O 1
ATOM 555 N N . CYS A 1 72 ? 27.902 -0.336 -43.024 1.00 43.72 72 CYS A N 1
ATOM 556 C CA . CYS A 1 72 ? 27.396 1.001 -42.838 1.00 43.72 72 CYS A CA 1
ATOM 557 C C . CYS A 1 72 ? 26.256 0.853 -41.831 1.00 43.72 72 CYS A C 1
ATOM 559 O O . CYS A 1 72 ? 25.163 0.417 -42.191 1.00 43.72 72 CYS A O 1
ATOM 561 N N . GLU A 1 73 ? 26.527 1.131 -40.555 1.00 50.38 73 GLU A N 1
ATOM 562 C CA . GLU A 1 73 ? 25.500 1.592 -39.644 1.00 50.38 73 GLU A CA 1
ATOM 563 C C . GLU A 1 73 ? 24.905 2.796 -40.358 1.00 50.38 73 GLU A C 1
ATOM 565 O O . GLU A 1 73 ? 25.446 3.903 -40.307 1.00 50.38 73 GLU A O 1
ATOM 570 N N . SER A 1 74 ? 23.844 2.541 -41.127 1.00 66.62 74 SER A N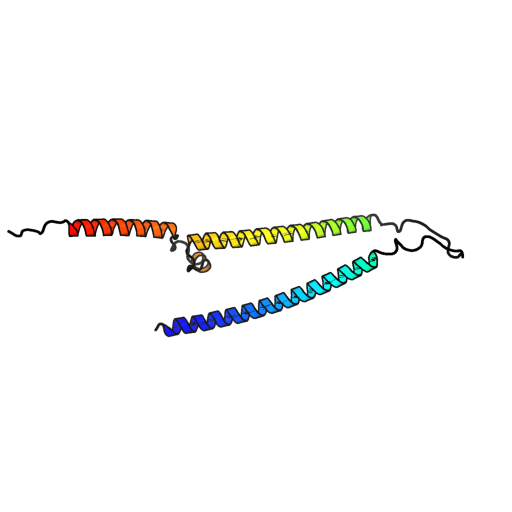 1
ATOM 571 C CA . SER A 1 74 ? 23.049 3.598 -41.715 1.00 66.62 74 SER A CA 1
ATOM 572 C C . SER A 1 74 ? 22.776 4.583 -40.576 1.00 66.62 74 SER A C 1
ATOM 574 O O . SER A 1 74 ? 22.482 4.136 -39.460 1.00 66.62 74 SER A O 1
ATOM 576 N N . PRO A 1 75 ? 22.887 5.902 -40.792 1.00 75.69 75 PRO A N 1
ATOM 577 C CA . PRO A 1 75 ? 22.532 6.880 -39.765 1.00 75.69 75 PRO A CA 1
ATOM 578 C C . PRO A 1 75 ? 21.142 6.599 -39.165 1.00 75.69 75 PRO A C 1
ATOM 580 O O . PRO A 1 75 ? 20.899 6.876 -37.994 1.00 75.69 75 PRO A O 1
ATOM 583 N N . GLU A 1 76 ? 20.267 5.943 -39.930 1.00 79.69 76 GLU A N 1
ATOM 584 C CA . GLU A 1 76 ? 18.982 5.423 -39.480 1.00 79.69 76 GLU A CA 1
ATOM 585 C C . GLU A 1 76 ? 19.091 4.286 -38.444 1.00 79.69 76 GLU A C 1
ATOM 587 O O . GLU A 1 76 ? 18.388 4.321 -37.439 1.00 79.69 76 GLU A O 1
ATOM 592 N N . MET A 1 77 ? 19.999 3.318 -38.612 1.00 78.31 77 MET A N 1
ATOM 593 C CA . MET A 1 77 ? 20.232 2.240 -37.638 1.00 78.31 77 MET A CA 1
ATOM 594 C C . MET A 1 77 ? 20.772 2.791 -36.311 1.00 78.31 77 MET A C 1
ATOM 596 O O . MET A 1 77 ? 20.287 2.393 -35.254 1.00 78.31 77 MET A O 1
ATOM 600 N N . LYS A 1 78 ? 21.702 3.759 -36.349 1.00 81.75 78 LYS A N 1
ATOM 601 C CA . LYS A 1 78 ? 22.183 4.456 -35.138 1.00 81.75 78 LYS A CA 1
ATOM 602 C C . LYS A 1 78 ? 21.069 5.226 -34.446 1.00 81.75 78 LYS A C 1
ATOM 604 O O . LYS A 1 78 ? 20.875 5.070 -33.245 1.00 81.75 78 LYS A O 1
ATOM 609 N N . ALA A 1 79 ? 20.295 6.002 -35.204 1.00 85.25 79 ALA A N 1
ATOM 610 C CA . ALA A 1 79 ? 19.175 6.760 -34.658 1.00 85.25 79 ALA A CA 1
ATOM 611 C C . ALA A 1 79 ? 18.102 5.843 -34.045 1.00 85.25 79 ALA A C 1
ATOM 613 O O . ALA A 1 79 ? 17.505 6.177 -33.021 1.00 85.25 79 ALA A O 1
ATOM 614 N N . LEU A 1 80 ? 17.848 4.677 -34.645 1.00 88.25 80 LEU A N 1
ATOM 615 C CA . LEU A 1 80 ? 16.943 3.672 -3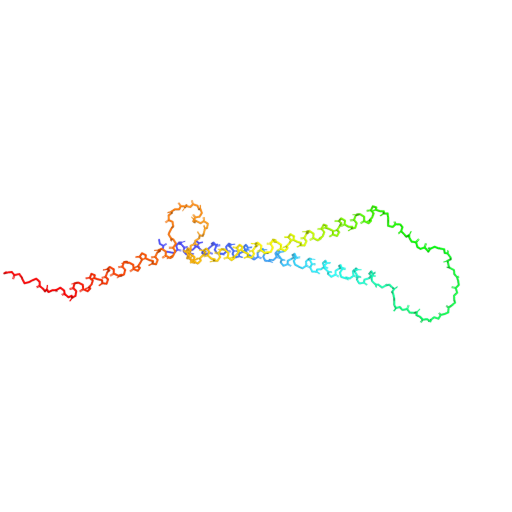4.086 1.00 88.25 80 LEU A CA 1
ATOM 616 C C . LEU A 1 80 ? 17.519 3.020 -32.825 1.00 88.25 80 LEU A C 1
ATOM 618 O O . LEU A 1 80 ? 16.779 2.847 -31.857 1.00 88.25 80 LEU A O 1
ATOM 622 N N . GLN A 1 81 ? 18.818 2.719 -32.795 1.00 87.25 81 GLN A N 1
ATOM 623 C CA . GLN A 1 81 ? 19.493 2.167 -31.621 1.00 87.25 81 GLN A CA 1
ATOM 624 C C . GLN A 1 81 ? 19.478 3.151 -30.442 1.00 87.25 81 GLN A C 1
ATOM 626 O O . GLN A 1 81 ? 19.169 2.758 -29.319 1.00 87.25 81 GLN A O 1
ATOM 631 N N . GLU A 1 82 ? 19.735 4.435 -30.692 1.00 89.31 82 GLU A N 1
ATOM 632 C CA . GLU A 1 82 ? 19.632 5.501 -29.688 1.00 89.31 82 GLU A CA 1
ATOM 633 C C . GLU A 1 82 ? 18.192 5.697 -29.199 1.00 89.31 82 GLU A C 1
ATOM 635 O O . GLU A 1 82 ? 17.947 5.860 -28.003 1.00 89.31 82 GLU A O 1
ATOM 640 N N . LYS A 1 83 ? 17.198 5.628 -30.094 1.00 92.44 83 LYS A N 1
ATOM 641 C CA . LYS A 1 83 ? 15.784 5.659 -29.687 1.00 92.44 83 LYS A CA 1
ATOM 642 C C . LYS A 1 83 ? 15.418 4.455 -28.826 1.00 92.44 83 LYS A C 1
ATOM 644 O O . LYS A 1 83 ? 14.685 4.612 -27.850 1.00 92.44 83 LYS A O 1
ATOM 649 N N . LEU A 1 84 ? 15.924 3.271 -29.163 1.00 87.94 84 LEU A N 1
ATOM 650 C CA . LEU A 1 84 ? 15.694 2.050 -28.399 1.00 87.94 84 LEU A CA 1
ATOM 651 C C . LEU A 1 84 ? 16.325 2.145 -27.005 1.00 87.94 84 LEU A C 1
ATOM 653 O O . LEU A 1 84 ? 15.675 1.808 -26.016 1.00 87.94 84 LEU A O 1
ATOM 657 N N . THR A 1 85 ? 17.561 2.637 -26.900 1.00 89.44 85 THR A N 1
ATOM 658 C CA . THR A 1 85 ? 18.238 2.813 -25.607 1.00 89.44 85 THR A CA 1
ATOM 659 C C . THR A 1 85 ? 17.539 3.873 -24.755 1.00 89.44 85 THR A C 1
ATOM 661 O O . THR A 1 85 ? 17.279 3.622 -23.578 1.00 89.44 85 THR A O 1
ATOM 664 N N . ALA A 1 86 ? 17.129 5.001 -25.346 1.00 90.62 86 ALA A N 1
ATOM 665 C CA . ALA A 1 86 ? 16.360 6.040 -24.664 1.00 90.62 86 ALA A CA 1
ATOM 666 C C . ALA A 1 86 ? 14.989 5.533 -24.181 1.00 90.62 86 ALA A C 1
ATOM 668 O O . ALA A 1 86 ? 14.578 5.815 -23.053 1.00 90.62 86 ALA A O 1
ATOM 669 N N . ALA A 1 87 ? 14.285 4.745 -25.001 1.00 90.44 87 ALA A N 1
ATOM 670 C CA . ALA A 1 87 ? 13.018 4.129 -24.617 1.00 90.44 87 ALA A CA 1
ATOM 671 C C . ALA A 1 87 ? 13.201 3.120 -23.472 1.00 90.44 87 ALA A C 1
ATOM 673 O O . ALA A 1 87 ? 12.461 3.176 -22.490 1.00 90.44 87 ALA A O 1
ATOM 674 N N . ASN A 1 88 ? 14.213 2.251 -23.547 1.00 85.88 88 ASN A N 1
ATOM 675 C CA . ASN A 1 88 ? 14.532 1.291 -22.485 1.00 85.88 88 ASN A CA 1
ATOM 676 C C . ASN A 1 88 ? 14.896 1.988 -21.167 1.00 85.88 88 ASN A C 1
ATOM 678 O O . ASN A 1 88 ? 14.429 1.579 -20.102 1.00 85.88 88 ASN A O 1
ATOM 682 N N . PHE A 1 89 ? 15.673 3.072 -21.234 1.00 90.81 89 PHE A N 1
ATOM 683 C CA . PHE A 1 89 ? 15.982 3.900 -20.070 1.00 90.81 89 PHE A CA 1
ATOM 684 C C . PHE A 1 89 ? 14.705 4.470 -19.440 1.00 90.81 89 PHE A C 1
ATOM 686 O O . PHE A 1 89 ? 14.486 4.330 -18.237 1.00 90.81 89 PHE A O 1
ATOM 693 N N . LYS A 1 90 ? 13.804 5.019 -20.262 1.00 94.50 90 LYS A N 1
ATOM 694 C CA . LYS A 1 90 ? 12.535 5.592 -19.801 1.00 94.50 90 LYS A CA 1
ATOM 695 C C . LYS A 1 90 ? 11.599 4.549 -19.182 1.00 94.50 90 LYS A C 1
ATOM 697 O O . LYS A 1 90 ? 10.933 4.829 -18.189 1.00 94.50 90 LYS A O 1
ATOM 702 N N . VAL A 1 91 ? 11.575 3.329 -19.721 1.00 89.69 91 VAL A N 1
ATOM 703 C CA . VAL A 1 91 ? 10.841 2.200 -19.124 1.00 89.69 91 VAL A CA 1
ATOM 704 C C . VAL A 1 91 ? 11.402 1.851 -17.744 1.00 89.69 91 VAL A C 1
ATOM 706 O O . VAL A 1 91 ? 10.628 1.644 -16.808 1.00 89.69 91 VAL A O 1
ATOM 709 N N . SER A 1 92 ? 12.729 1.816 -17.596 1.00 88.31 92 SER A N 1
ATOM 710 C CA . SER A 1 92 ? 13.383 1.564 -16.306 1.00 88.31 92 SER A CA 1
ATOM 711 C C . SER A 1 92 ? 13.053 2.649 -15.274 1.00 88.31 92 SER A C 1
ATOM 713 O O . SER A 1 92 ? 12.646 2.338 -14.154 1.00 88.31 92 SER A O 1
ATOM 715 N N . GLU A 1 93 ? 13.125 3.922 -15.671 1.00 93.31 93 GLU A N 1
ATOM 716 C CA . GLU A 1 93 ? 12.730 5.067 -14.842 1.00 93.31 93 GLU A CA 1
ATOM 717 C C . GLU A 1 93 ? 11.279 4.970 -14.366 1.00 93.31 93 GLU A C 1
ATOM 719 O O . GLU A 1 93 ? 11.018 5.038 -13.165 1.00 93.31 93 GLU A O 1
ATOM 724 N N . PHE A 1 94 ? 10.327 4.736 -15.276 1.00 95.00 94 PHE A N 1
ATOM 725 C CA . PHE A 1 94 ? 8.922 4.599 -14.893 1.00 95.00 94 PHE A CA 1
ATOM 726 C C . PHE A 1 94 ? 8.677 3.397 -13.983 1.00 95.00 94 PHE A C 1
ATOM 728 O O . PHE A 1 94 ? 7.863 3.483 -13.063 1.00 95.00 94 PHE A O 1
ATOM 735 N N . ARG A 1 95 ? 9.400 2.289 -14.183 1.00 92.56 95 ARG A N 1
ATOM 736 C CA . ARG A 1 95 ? 9.330 1.135 -13.281 1.00 92.56 95 ARG A CA 1
ATOM 737 C C . ARG A 1 95 ? 9.774 1.509 -11.867 1.00 92.56 95 ARG A C 1
ATOM 739 O O . ARG A 1 95 ? 9.115 1.119 -10.902 1.00 92.56 95 ARG A O 1
ATOM 746 N N . ASN A 1 96 ? 10.858 2.274 -11.749 1.00 92.38 96 ASN A N 1
ATOM 747 C CA . ASN A 1 96 ? 11.381 2.732 -10.465 1.00 92.38 96 ASN A CA 1
ATOM 748 C C . ASN A 1 96 ? 10.421 3.720 -9.790 1.00 92.38 96 ASN A C 1
ATOM 750 O O . ASN A 1 96 ? 10.088 3.536 -8.622 1.00 92.38 96 ASN A O 1
ATOM 754 N N . GLN A 1 97 ? 9.898 4.702 -10.529 1.00 94.50 97 GLN A N 1
ATOM 755 C CA . GLN A 1 97 ? 8.907 5.657 -10.018 1.00 94.50 97 GLN A CA 1
ATOM 756 C C . GLN A 1 97 ? 7.646 4.948 -9.516 1.00 94.50 97 GLN A C 1
ATOM 758 O O . GLN A 1 97 ? 7.200 5.191 -8.396 1.00 94.50 97 GLN A O 1
ATOM 763 N N . LEU A 1 98 ? 7.117 3.999 -10.295 1.00 93.44 98 LEU A N 1
ATOM 764 C CA . LEU A 1 98 ? 5.956 3.203 -9.902 1.00 93.44 98 LEU A CA 1
ATOM 765 C C . LEU A 1 98 ? 6.209 2.433 -8.599 1.00 93.44 98 LEU A C 1
ATOM 767 O O . LEU A 1 98 ? 5.321 2.332 -7.750 1.00 93.44 98 LEU A O 1
ATOM 771 N N . GLN A 1 99 ? 7.413 1.882 -8.430 1.00 96.06 99 GLN A N 1
ATOM 772 C CA . GLN A 1 99 ? 7.789 1.187 -7.205 1.00 96.06 99 GLN A CA 1
ATOM 773 C C . GLN A 1 99 ? 7.836 2.144 -6.007 1.00 96.06 99 GLN A C 1
ATOM 775 O O . GLN A 1 99 ? 7.270 1.807 -4.964 1.00 96.06 99 GLN A O 1
ATOM 780 N N . THR A 1 100 ? 8.446 3.321 -6.161 1.00 93.69 100 THR A N 1
ATOM 781 C CA . THR A 1 100 ? 8.513 4.354 -5.117 1.00 93.69 100 THR A CA 1
ATOM 782 C C . THR A 1 100 ? 7.116 4.800 -4.698 1.00 93.69 100 THR A C 1
ATOM 784 O O . THR A 1 100 ? 6.752 4.650 -3.533 1.00 93.69 100 THR A O 1
ATOM 787 N N . THR A 1 101 ? 6.270 5.212 -5.645 1.00 93.88 101 THR A N 1
ATOM 788 C CA . THR A 1 101 ? 4.898 5.653 -5.349 1.00 93.88 101 THR A CA 1
ATOM 789 C C . THR A 1 101 ? 4.072 4.547 -4.689 1.00 93.88 101 THR A C 1
ATOM 791 O O . THR A 1 101 ? 3.280 4.801 -3.783 1.00 93.88 101 THR A O 1
ATOM 794 N N . LYS A 1 102 ? 4.270 3.280 -5.076 1.00 96.38 102 LYS A N 1
ATOM 795 C CA . LYS A 1 102 ? 3.591 2.143 -4.434 1.00 96.38 102 LYS A CA 1
ATOM 796 C C . LYS A 1 102 ? 4.050 1.930 -2.989 1.00 96.38 102 LYS A C 1
ATOM 798 O O . LYS A 1 102 ? 3.246 1.507 -2.156 1.00 96.38 102 LYS A O 1
ATOM 803 N N . GLN A 1 103 ? 5.326 2.162 -2.686 1.00 96.69 103 GLN A N 1
ATOM 804 C CA . GLN A 1 103 ? 5.847 2.087 -1.319 1.00 96.69 103 GLN A CA 1
ATOM 805 C C . GLN A 1 103 ? 5.326 3.244 -0.463 1.00 96.69 103 GLN A C 1
ATOM 807 O O . GLN A 1 103 ? 4.840 2.998 0.641 1.00 96.69 103 GLN A O 1
ATOM 812 N N . GLU A 1 104 ? 5.341 4.466 -0.994 1.00 96.06 104 GLU A N 1
ATOM 813 C CA . GLU A 1 104 ? 4.767 5.646 -0.343 1.00 96.06 104 GLU A CA 1
ATOM 814 C C . GLU A 1 104 ? 3.282 5.442 -0.042 1.00 96.06 104 GLU A C 1
ATOM 816 O O . GLU A 1 104 ? 2.868 5.601 1.101 1.00 96.06 104 GLU A O 1
ATOM 821 N N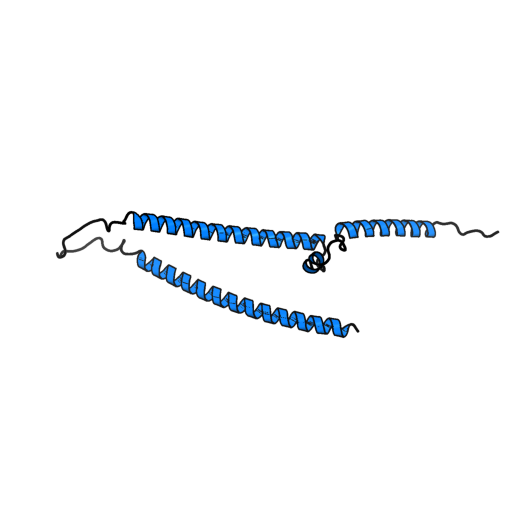 . LEU A 1 105 ? 2.496 4.952 -1.009 1.00 94.44 105 LEU A N 1
ATOM 822 C CA . LEU A 1 105 ? 1.074 4.658 -0.814 1.00 94.44 105 LEU A CA 1
ATOM 823 C C . LEU A 1 105 ? 0.836 3.668 0.334 1.00 94.44 105 LEU A C 1
ATOM 825 O O . LEU A 1 105 ? -0.054 3.875 1.159 1.00 94.44 105 LEU A O 1
ATOM 829 N N . LYS A 1 106 ? 1.642 2.602 0.421 1.00 92.69 106 LYS A N 1
ATOM 830 C CA . LYS A 1 106 ? 1.564 1.644 1.536 1.00 92.69 106 LYS A CA 1
ATOM 831 C C . LYS A 1 106 ? 1.904 2.300 2.871 1.00 92.69 106 LYS A C 1
ATOM 833 O O . LYS A 1 106 ? 1.278 1.977 3.879 1.00 92.69 106 LYS A O 1
ATOM 838 N N . MET A 1 107 ? 2.895 3.188 2.895 1.00 94.81 107 MET A N 1
ATOM 839 C CA . MET A 1 107 ? 3.269 3.917 4.104 1.00 94.81 107 MET A CA 1
ATOM 840 C C . MET A 1 107 ? 2.148 4.867 4.537 1.00 94.81 107 MET A C 1
ATOM 842 O O . MET A 1 107 ? 1.741 4.841 5.695 1.00 94.81 107 MET A O 1
ATOM 846 N N . THR A 1 108 ? 1.571 5.627 3.607 1.00 92.25 108 THR A N 1
ATOM 847 C CA . THR A 1 108 ? 0.424 6.503 3.867 1.00 92.25 108 THR A CA 1
ATOM 848 C C . THR A 1 108 ? -0.779 5.715 4.377 1.00 92.25 108 THR A C 1
ATOM 850 O O . THR A 1 108 ? -1.403 6.130 5.347 1.00 92.25 108 THR A O 1
ATOM 853 N N . GLN A 1 109 ? -1.081 4.548 3.799 1.00 88.88 109 GLN A N 1
ATOM 854 C CA . GLN A 1 109 ? -2.157 3.678 4.287 1.00 88.88 109 GLN A CA 1
ATOM 855 C C . GLN A 1 109 ? -1.924 3.209 5.727 1.00 88.88 109 GLN A C 1
ATOM 857 O O . GLN A 1 109 ? -2.863 3.209 6.518 1.00 88.88 109 GLN A O 1
ATOM 862 N N . LYS A 1 110 ? -0.682 2.862 6.094 1.00 89.12 110 LYS A N 1
ATOM 863 C CA . LYS A 1 110 ? -0.329 2.523 7.483 1.00 89.12 110 LYS A CA 1
ATOM 864 C C . LYS A 1 110 ? -0.492 3.716 8.425 1.00 89.12 110 LYS A C 1
ATOM 866 O O . LYS A 1 110 ? -1.049 3.559 9.504 1.00 89.12 110 LYS A O 1
ATOM 871 N N . LEU A 1 111 ? -0.038 4.903 8.021 1.00 89.38 111 LEU A N 1
ATOM 872 C CA . LEU A 1 111 ? -0.202 6.120 8.823 1.00 89.38 111 LEU A CA 1
ATOM 873 C C . LEU A 1 111 ? -1.681 6.467 9.023 1.00 89.38 111 LEU A C 1
ATOM 875 O O . LEU A 1 111 ? -2.086 6.787 10.137 1.00 89.38 111 LEU A O 1
ATOM 879 N N . LEU A 1 112 ? -2.497 6.334 7.975 1.00 88.06 112 LEU A N 1
ATOM 880 C CA . LEU A 1 112 ? -3.943 6.510 8.068 1.00 88.06 112 LEU A CA 1
ATOM 881 C C . LEU A 1 112 ? -4.567 5.485 9.013 1.00 88.06 112 LEU A C 1
ATOM 883 O O . LEU A 1 112 ? -5.327 5.884 9.886 1.00 88.06 112 LEU A O 1
ATOM 887 N N . ALA A 1 113 ? -4.216 4.201 8.893 1.00 86.31 113 ALA A N 1
ATOM 888 C CA . ALA A 1 113 ? -4.688 3.153 9.799 1.00 86.31 113 ALA A CA 1
ATOM 889 C C . ALA A 1 113 ? -4.321 3.442 11.264 1.00 86.31 113 ALA A C 1
ATOM 891 O O . ALA A 1 113 ? -5.141 3.227 12.148 1.00 86.31 113 ALA A O 1
ATOM 892 N N . ASN A 1 114 ? -3.141 4.006 11.533 1.00 85.88 114 ASN A N 1
ATOM 893 C CA . ASN A 1 114 ? -2.758 4.415 12.888 1.00 85.88 114 ASN A CA 1
ATOM 894 C C . ASN A 1 114 ? -3.617 5.575 13.425 1.00 85.88 114 ASN A C 1
ATOM 896 O O . ASN A 1 114 ? -3.904 5.623 14.623 1.00 85.88 114 ASN A O 1
ATOM 900 N N . GLU A 1 115 ? -4.030 6.502 12.555 1.00 86.94 115 GLU A N 1
ATOM 901 C CA . GLU A 1 115 ? -4.874 7.643 12.928 1.00 86.94 115 GLU A CA 1
ATOM 902 C C . GLU A 1 115 ? -6.345 7.244 13.103 1.00 86.94 115 GLU A C 1
ATOM 904 O O . GLU A 1 115 ? -7.006 7.686 14.044 1.00 86.94 115 GLU A O 1
ATOM 909 N N . VAL A 1 116 ? -6.880 6.395 12.220 1.00 86.12 116 VAL A N 1
ATOM 910 C CA . VAL A 1 116 ? -8.279 5.953 12.304 1.00 86.12 116 VAL A CA 1
ATOM 911 C C . VAL A 1 116 ? -8.462 4.769 13.256 1.00 86.12 116 VAL A C 1
ATOM 913 O O . VAL A 1 116 ? -9.522 4.641 13.845 1.00 86.12 116 VAL A O 1
ATOM 916 N N . GLY A 1 117 ? -7.435 3.961 13.502 1.00 83.62 117 GLY A N 1
ATOM 917 C CA . GLY A 1 117 ? -7.508 2.713 14.264 1.00 83.62 117 GLY A CA 1
ATOM 918 C C . GLY A 1 117 ? -7.488 1.480 13.353 1.00 83.62 117 GLY A C 1
ATOM 919 O O . GLY A 1 117 ? -8.032 1.497 12.251 1.00 83.62 117 GLY A O 1
ATOM 920 N N . GLU A 1 118 ? -6.861 0.398 13.824 1.00 79.25 118 GLU A N 1
ATOM 921 C CA . GLU A 1 118 ? -6.606 -0.822 13.037 1.00 79.25 118 GLU A CA 1
ATOM 922 C C . GLU A 1 118 ? -7.890 -1.557 12.607 1.00 79.25 118 GLU A C 1
ATOM 924 O O . GLU A 1 118 ? -7.918 -2.185 11.550 1.00 79.25 118 GLU A O 1
ATOM 929 N N . ASP A 1 119 ? -8.976 -1.414 13.370 1.00 80.31 119 ASP A N 1
ATOM 930 C CA . ASP A 1 119 ? -10.263 -2.078 13.115 1.00 80.31 119 ASP A CA 1
ATOM 931 C C . ASP A 1 119 ? -11.179 -1.310 12.141 1.00 80.31 119 ASP A C 1
ATOM 933 O O . ASP A 1 119 ? -12.326 -1.700 11.901 1.00 80.31 119 ASP A O 1
ATOM 937 N N . VAL A 1 120 ? -10.707 -0.191 11.582 1.00 80.44 120 VAL A N 1
ATOM 938 C CA . VAL A 1 120 ? -11.531 0.727 10.788 1.00 80.44 120 VAL A CA 1
ATOM 939 C C . VAL A 1 120 ? -11.267 0.548 9.301 1.00 80.44 120 VAL A C 1
ATOM 941 O O . VAL A 1 120 ? -10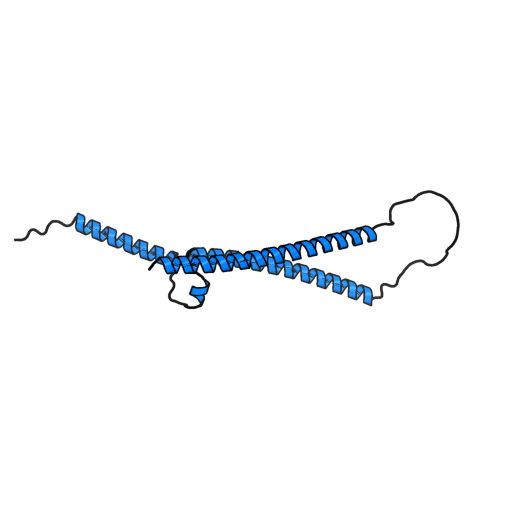.176 0.800 8.791 1.00 80.44 120 VAL A O 1
ATOM 944 N N . ASN A 1 121 ? -12.307 0.157 8.561 1.00 83.62 121 ASN A N 1
ATOM 945 C CA . ASN A 1 121 ? -12.221 0.044 7.111 1.00 83.62 121 ASN A CA 1
ATOM 946 C C . ASN A 1 121 ? -12.215 1.436 6.457 1.00 83.62 121 ASN A C 1
ATOM 948 O O . ASN A 1 121 ? -13.247 2.102 6.377 1.00 83.62 121 ASN A O 1
ATOM 952 N N . ILE A 1 122 ? -11.057 1.838 5.928 1.00 80.31 122 ILE A N 1
ATOM 953 C CA . ILE A 1 122 ? -10.853 3.125 5.245 1.00 80.31 122 ILE A CA 1
ATOM 954 C C . ILE A 1 122 ? -11.825 3.317 4.067 1.00 80.31 122 ILE A C 1
ATOM 956 O O . ILE A 1 122 ? -12.283 4.433 3.840 1.00 80.31 122 ILE A O 1
ATOM 960 N N . GLN A 1 123 ? -12.211 2.256 3.349 1.00 82.88 123 GLN A N 1
ATOM 961 C CA . GLN A 1 123 ? -13.178 2.366 2.245 1.00 82.88 123 GLN A CA 1
ATOM 962 C C . GLN A 1 123 ? -14.562 2.811 2.735 1.00 82.88 123 GLN A C 1
ATOM 964 O O . GLN A 1 123 ? -15.222 3.613 2.081 1.00 82.88 123 GLN A O 1
ATOM 969 N N . ASN A 1 124 ? -14.965 2.370 3.927 1.00 81.31 124 ASN A N 1
ATOM 970 C CA . ASN A 1 124 ? -16.238 2.770 4.527 1.00 81.31 124 ASN A CA 1
ATOM 971 C C . ASN A 1 124 ? -16.204 4.228 5.022 1.00 81.31 124 ASN A C 1
ATOM 973 O O . ASN A 1 124 ? -17.236 4.895 5.074 1.00 81.31 124 ASN A O 1
ATOM 977 N N . LEU A 1 125 ? -15.021 4.744 5.374 1.00 81.69 125 LEU A N 1
ATOM 978 C CA . LEU A 1 125 ? -14.845 6.160 5.708 1.00 81.69 125 LEU A CA 1
ATOM 979 C C . LEU A 1 125 ? -15.001 7.054 4.475 1.00 81.69 125 LEU A C 1
ATOM 981 O O . LEU A 1 125 ? -15.550 8.148 4.576 1.00 81.69 125 LEU A O 1
ATOM 985 N N . LEU A 1 126 ? -14.544 6.577 3.313 1.00 80.88 126 LEU A N 1
ATOM 986 C CA . LEU A 1 126 ? -14.694 7.287 2.044 1.00 80.88 126 LEU A CA 1
ATOM 987 C C . LEU A 1 126 ? -16.157 7.339 1.581 1.00 80.88 126 LEU A C 1
ATOM 989 O O . LEU A 1 126 ? -16.558 8.332 0.981 1.00 80.88 126 LEU A O 1
ATOM 993 N N . SER A 1 127 ? -16.964 6.313 1.878 1.00 83.38 127 SER A N 1
ATOM 994 C CA . SER A 1 127 ? -18.390 6.298 1.522 1.00 83.38 127 SER A CA 1
ATOM 995 C C . SER A 1 127 ? -19.260 7.203 2.398 1.00 83.38 127 SER A C 1
ATOM 997 O O . SER A 1 127 ? -20.329 7.619 1.955 1.00 83.38 127 SER A O 1
ATOM 999 N N . THR A 1 128 ? -18.818 7.521 3.619 1.00 78.50 128 THR A N 1
ATOM 1000 C CA . THR A 1 128 ? -19.603 8.319 4.576 1.00 78.50 128 THR A CA 1
ATOM 1001 C C . THR A 1 128 ? -18.733 9.397 5.232 1.00 78.50 128 THR A C 1
ATOM 1003 O O . THR A 1 128 ? -18.328 9.266 6.394 1.00 78.50 128 THR A O 1
ATOM 1006 N N . PRO A 1 129 ? -18.410 10.478 4.499 1.00 74.81 129 PRO A N 1
ATOM 1007 C CA . PRO A 1 129 ? -17.563 11.538 5.024 1.00 74.81 129 PRO A CA 1
ATOM 1008 C C . PRO A 1 129 ? -18.240 12.261 6.201 1.00 74.81 129 PRO A C 1
ATOM 1010 O O . PRO A 1 129 ? -19.425 12.582 6.163 1.00 74.81 129 PRO A O 1
ATOM 1013 N N . GLY A 1 130 ? -17.469 12.540 7.257 1.00 75.12 130 GLY A N 1
ATOM 1014 C CA . GLY A 1 130 ? -17.873 13.419 8.366 1.00 75.12 130 GLY A CA 1
ATOM 1015 C C . GLY A 1 130 ? -18.410 12.738 9.630 1.00 75.12 130 GLY A C 1
ATOM 1016 O O . GLY A 1 130 ? -18.487 13.383 10.673 1.00 75.12 130 GLY A O 1
ATOM 1017 N N . THR A 1 131 ? -18.734 11.443 9.600 1.00 78.81 131 THR A N 1
ATOM 1018 C CA . THR A 1 131 ? -19.183 10.720 10.811 1.00 78.81 131 THR A CA 1
ATOM 1019 C C . THR A 1 131 ? -18.015 10.283 11.702 1.00 78.81 131 T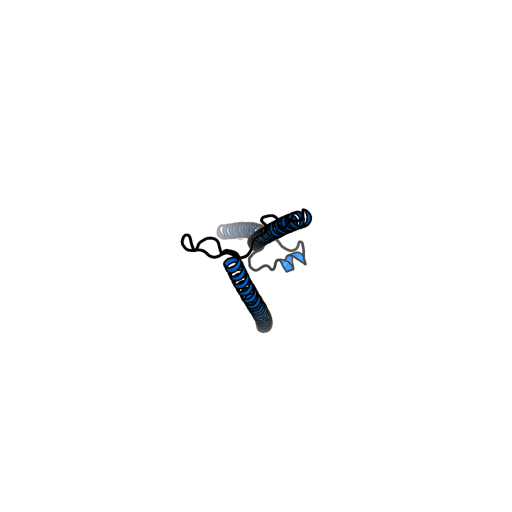HR A C 1
ATOM 1021 O O . THR A 1 131 ? -18.173 10.116 12.913 1.00 78.81 131 THR A O 1
ATOM 1024 N N . TRP A 1 132 ? -16.829 10.102 11.119 1.00 84.12 132 TRP A N 1
ATOM 1025 C CA . TRP A 1 132 ? -15.672 9.559 11.822 1.00 84.12 132 TRP A CA 1
ATOM 1026 C C . TRP A 1 132 ? -14.881 10.621 12.591 1.00 84.12 132 TRP A C 1
ATOM 1028 O O . TRP A 1 132 ? -14.612 11.706 12.080 1.00 84.12 132 TRP A O 1
ATOM 1038 N N . ARG A 1 133 ? -14.446 10.274 13.807 1.00 86.56 133 ARG A N 1
ATOM 1039 C CA . ARG A 1 133 ? -13.478 11.050 14.598 1.00 86.56 133 ARG A CA 1
ATOM 1040 C C . ARG A 1 133 ? -12.200 10.239 14.768 1.00 86.56 133 ARG A C 1
ATOM 1042 O O . ARG A 1 133 ? -12.273 9.086 15.188 1.00 86.56 133 ARG A O 1
ATOM 1049 N N . GLY A 1 134 ? -11.047 10.842 14.478 1.00 88.06 134 GLY A N 1
ATOM 1050 C CA . GLY A 1 134 ? -9.735 10.198 14.615 1.00 88.06 134 GLY A CA 1
ATOM 1051 C C . GLY A 1 134 ? -9.439 9.723 16.041 1.00 88.06 134 GLY A C 1
ATOM 1052 O O . GLY A 1 134 ? -10.008 10.227 17.017 1.00 88.06 134 GLY A O 1
ATOM 1053 N N . ARG A 1 135 ? -8.534 8.749 16.172 1.00 88.75 135 ARG A N 1
ATOM 1054 C CA . ARG A 1 135 ? -8.164 8.121 17.447 1.00 88.75 135 ARG A CA 1
ATOM 1055 C C . ARG A 1 135 ? -7.624 9.141 18.442 1.00 88.75 135 ARG A C 1
ATOM 1057 O O . ARG A 1 135 ? -8.008 9.099 19.609 1.00 88.75 135 ARG A O 1
ATOM 1064 N N . ALA A 1 136 ? -6.801 10.087 17.990 1.00 90.19 136 ALA A N 1
ATOM 1065 C CA . ALA A 1 136 ? -6.272 11.149 18.845 1.00 90.19 136 ALA A CA 1
ATOM 1066 C C . ALA A 1 136 ? -7.399 11.973 19.497 1.00 90.19 136 ALA A C 1
ATOM 1068 O O . ALA A 1 136 ? -7.389 12.220 20.705 1.00 90.19 136 ALA A O 1
ATOM 1069 N N . GLN A 1 137 ? -8.430 12.324 18.723 1.00 90.38 137 GLN A N 1
ATOM 1070 C CA . GLN A 1 137 ? -9.587 13.056 19.234 1.00 90.38 137 GLN A CA 1
ATOM 1071 C C . GLN A 1 137 ? -10.428 12.203 20.193 1.00 90.38 137 GLN A C 1
ATOM 1073 O O . GLN A 1 137 ? -10.877 12.701 21.226 1.00 90.38 137 GLN A O 1
ATOM 1078 N N . GLN A 1 138 ? -10.628 10.918 19.883 1.00 91.12 138 GLN A N 1
ATOM 1079 C CA . GLN A 1 138 ? -11.327 9.997 20.783 1.00 91.12 138 GLN A CA 1
ATOM 1080 C C . GLN A 1 138 ? -10.603 9.867 22.130 1.00 91.12 138 GLN A C 1
ATOM 1082 O O . GLN A 1 138 ? -11.252 9.946 23.174 1.00 91.12 138 GLN A O 1
ATOM 1087 N N . ILE A 1 139 ? -9.269 9.747 22.121 1.00 93.12 139 ILE A N 1
ATOM 1088 C CA . ILE A 1 139 ? -8.441 9.697 23.334 1.00 93.12 139 ILE A CA 1
ATOM 1089 C C . ILE A 1 139 ? -8.632 10.965 24.168 1.00 93.12 139 ILE A C 1
ATOM 1091 O O . ILE A 1 139 ? -8.939 10.859 25.353 1.00 93.12 139 ILE A O 1
ATOM 1095 N N . LEU A 1 140 ? -8.525 12.152 23.561 1.00 95.62 140 LEU A N 1
ATOM 1096 C CA . LEU A 1 140 ? -8.718 13.423 24.270 1.00 95.62 140 LEU A CA 1
ATOM 1097 C C . LEU A 1 140 ? -10.102 13.515 24.931 1.00 95.62 140 LEU A C 1
ATOM 1099 O O . LEU A 1 140 ? -10.224 13.909 26.093 1.00 95.62 140 LEU A O 1
ATOM 1103 N N . ILE A 1 141 ? -11.157 13.106 24.219 1.00 95.25 141 ILE A N 1
ATOM 1104 C CA . ILE A 1 141 ? -12.525 13.095 24.757 1.00 95.25 141 ILE A CA 1
ATOM 1105 C C . ILE A 1 141 ? -12.637 12.125 25.941 1.00 95.25 141 ILE A C 1
ATOM 1107 O O . ILE A 1 141 ? -13.241 12.462 26.963 1.00 95.25 141 ILE A O 1
ATOM 1111 N N . LEU A 1 142 ? -12.074 10.920 25.817 1.00 96.44 142 LEU A N 1
ATOM 1112 C CA . LEU A 1 142 ? -12.095 9.912 26.877 1.00 96.44 142 LEU A CA 1
ATOM 1113 C C . LEU A 1 142 ? -11.315 10.372 28.110 1.00 96.44 142 LEU A C 1
ATOM 1115 O O . LEU A 1 142 ? -11.832 10.258 29.218 1.00 96.44 142 LEU A O 1
ATOM 1119 N N . GLN A 1 143 ? -10.135 10.964 27.933 1.00 97.50 143 GLN A N 1
ATOM 1120 C CA . GLN A 1 143 ? -9.357 11.555 29.023 1.00 97.50 143 GLN A CA 1
ATOM 1121 C C . GLN A 1 143 ? -10.167 12.623 29.771 1.00 97.50 143 GLN A C 1
ATOM 1123 O O . GLN A 1 143 ? -10.254 12.584 30.998 1.00 97.50 143 GLN A O 1
ATOM 1128 N N . GLY A 1 144 ? -10.844 13.522 29.049 1.00 97.88 144 GLY A N 1
ATOM 1129 C CA . GLY A 1 144 ? -11.716 14.531 29.657 1.00 97.88 144 GLY A CA 1
ATOM 1130 C C . GLY A 1 144 ? -12.872 13.923 30.462 1.00 97.88 144 GLY A C 1
ATOM 1131 O O . GLY A 1 144 ? -13.185 14.393 31.560 1.00 97.88 144 GLY A O 1
ATOM 1132 N N . LYS A 1 145 ? -13.481 12.843 29.957 1.00 98.00 145 LYS A N 1
ATOM 1133 C CA . LYS A 1 145 ? -14.515 12.089 30.683 1.00 98.00 145 LYS A CA 1
ATOM 1134 C C . LYS A 1 145 ? -13.957 11.446 31.953 1.00 98.00 145 LYS A C 1
ATOM 1136 O O . LYS A 1 145 ? -14.551 11.620 33.012 1.00 98.00 145 LYS A O 1
ATOM 1141 N N . VAL A 1 146 ? -12.810 10.770 31.871 1.00 97.94 146 VAL A N 1
ATOM 1142 C CA . VAL A 1 146 ? -12.141 10.138 33.024 1.00 97.94 146 VAL A CA 1
ATOM 1143 C C . VAL A 1 146 ? -11.834 11.170 34.110 1.00 97.94 146 VAL A C 1
ATOM 1145 O O . VAL A 1 146 ? -12.167 10.948 35.272 1.00 97.94 146 VAL A O 1
ATOM 1148 N N . ILE A 1 147 ? -11.288 12.332 33.738 1.00 97.69 147 ILE A N 1
ATOM 1149 C CA . ILE A 1 147 ? -11.010 13.428 34.679 1.00 97.69 147 ILE A CA 1
ATOM 1150 C C . ILE A 1 147 ? -12.299 13.907 35.357 1.00 97.69 147 ILE A C 1
ATOM 1152 O O . ILE A 1 147 ? -12.324 14.098 36.573 1.00 97.69 147 ILE A O 1
ATOM 1156 N N . ARG A 1 148 ? -13.383 14.094 34.593 1.00 97.06 148 ARG A N 1
ATOM 1157 C CA . ARG A 1 148 ? -14.679 14.514 35.143 1.00 97.06 148 ARG A CA 1
ATOM 1158 C C . ARG A 1 148 ? -15.223 13.491 36.140 1.00 97.06 148 ARG A C 1
ATOM 1160 O O . ARG A 1 148 ? -15.616 13.880 37.235 1.00 97.06 148 ARG A O 1
ATOM 1167 N N . TYR A 1 149 ? -15.251 12.212 35.774 1.00 97.50 149 TYR A N 1
ATOM 1168 C CA . TYR A 1 149 ? -15.772 11.163 36.652 1.00 97.50 149 TYR A CA 1
ATOM 1169 C C . TYR A 1 149 ? -14.925 11.003 37.911 1.00 97.50 149 TYR A C 1
ATOM 1171 O O . TYR A 1 149 ? -15.486 10.896 38.994 1.00 97.50 149 TYR A O 1
ATOM 1179 N N . SER A 1 150 ? -13.598 11.089 37.792 1.00 96.06 150 SER A N 1
ATOM 1180 C CA . SER A 1 150 ? -12.696 11.087 38.946 1.00 96.06 150 SER A CA 1
ATOM 1181 C C . SER A 1 150 ? -13.024 12.224 39.923 1.00 96.06 150 SER A C 1
ATOM 1183 O O . SER A 1 150 ? -13.208 11.981 41.113 1.00 96.06 150 SER A O 1
ATOM 1185 N N . LYS A 1 151 ? -13.232 13.453 39.424 1.00 95.38 151 LYS A N 1
ATOM 1186 C CA . LYS A 1 151 ? -13.654 14.593 40.260 1.00 95.38 151 LYS A CA 1
ATOM 1187 C C . LYS A 1 151 ? -14.997 14.366 40.952 1.00 95.38 151 LYS A C 1
ATOM 1189 O O . LYS A 1 151 ? -15.134 14.713 42.119 1.00 95.38 151 LYS A O 1
ATOM 1194 N N . ILE A 1 152 ? -15.976 13.799 40.246 1.00 94.81 152 ILE A N 1
ATOM 1195 C CA . ILE A 1 152 ? -17.300 13.496 40.809 1.00 94.81 152 ILE A CA 1
ATOM 1196 C C . ILE A 1 152 ? -17.179 12.455 41.925 1.00 94.81 152 ILE A C 1
ATOM 1198 O O . ILE A 1 152 ? -17.733 12.653 43.000 1.00 94.81 152 ILE A O 1
ATOM 1202 N N . ILE A 1 153 ? -16.430 11.376 41.694 1.00 94.12 153 ILE A N 1
ATOM 1203 C CA . ILE A 1 153 ? -16.220 10.316 42.688 1.00 94.12 153 ILE A CA 1
ATOM 1204 C C . ILE A 1 153 ? -15.560 10.889 43.943 1.00 94.12 153 ILE A C 1
ATOM 1206 O O . ILE A 1 153 ? -16.062 10.668 45.040 1.00 94.12 153 ILE A O 1
ATOM 1210 N N . ILE A 1 154 ? -14.499 11.686 43.784 1.00 93.12 154 ILE A N 1
ATOM 1211 C CA . ILE A 1 154 ? -13.838 12.366 44.907 1.00 93.12 154 ILE A CA 1
ATOM 1212 C C . ILE A 1 154 ? -14.837 13.270 45.642 1.00 93.12 154 ILE A C 1
ATOM 1214 O O . ILE A 1 154 ? -14.932 13.216 46.863 1.00 93.12 154 ILE A O 1
ATOM 1218 N N . PHE A 1 155 ? -15.633 14.062 44.922 1.00 91.19 155 PHE A N 1
ATOM 1219 C CA . PHE A 1 155 ? -16.633 14.935 45.538 1.00 91.19 155 PHE A CA 1
ATOM 1220 C C . PHE A 1 155 ? -17.659 14.164 46.382 1.00 91.19 155 PHE A C 1
ATOM 1222 O O . PHE A 1 155 ? -17.978 14.593 47.488 1.00 91.19 155 PHE A O 1
ATOM 1229 N N . PHE A 1 156 ? -18.150 13.019 45.901 1.00 89.81 156 PHE A N 1
ATOM 1230 C CA . PHE A 1 156 ? -19.071 12.174 46.667 1.00 89.81 156 PHE A CA 1
ATOM 1231 C C . PHE A 1 156 ? -18.392 11.461 47.840 1.00 89.81 156 PHE A C 1
ATOM 1233 O O . PHE A 1 156 ? -19.007 11.305 48.888 1.00 89.81 156 PHE A O 1
ATOM 1240 N N . GLN A 1 157 ? -17.130 11.058 47.693 1.00 88.94 157 GLN A N 1
ATOM 1241 C CA . GLN A 1 157 ? -16.383 10.356 48.738 1.00 88.94 157 GLN A CA 1
ATOM 1242 C C . GLN A 1 157 ? -15.980 11.274 49.904 1.00 88.94 157 GLN A C 1
ATOM 1244 O O . GLN A 1 157 ? -15.818 10.797 51.024 1.00 88.94 157 GLN A O 1
ATOM 1249 N N . PHE A 1 158 ? -15.846 12.580 49.652 1.00 84.12 158 PHE A N 1
ATOM 1250 C CA . PHE A 1 158 ? -15.477 13.590 50.650 1.00 84.12 158 PHE A CA 1
ATOM 1251 C C . PHE A 1 158 ? -16.610 14.578 50.985 1.00 84.12 158 PHE A C 1
ATOM 1253 O O . PHE A 1 158 ? -16.378 15.539 51.719 1.00 84.12 158 PHE A O 1
ATOM 1260 N N . SER A 1 159 ? -17.830 14.367 50.479 1.00 79.00 159 SER A N 1
ATOM 1261 C CA . SER A 1 159 ? -18.985 15.178 50.883 1.00 79.00 159 SER A CA 1
ATOM 1262 C C . SER A 1 159 ? -19.453 14.774 52.285 1.00 79.00 159 SER A C 1
ATOM 1264 O O . SER A 1 159 ? -19.686 13.586 52.521 1.00 79.00 159 SER A O 1
ATOM 1266 N N . PRO A 1 160 ? -19.619 15.727 53.222 1.00 76.25 160 PRO A N 1
ATOM 1267 C CA . PRO A 1 160 ? -20.148 15.424 54.545 1.00 76.25 160 PRO A CA 1
ATOM 1268 C C . PRO A 1 160 ? -21.597 14.915 54.438 1.00 76.25 160 PRO A C 1
ATOM 1270 O O . PRO A 1 160 ? -22.345 15.389 53.577 1.00 76.25 160 PRO A O 1
ATOM 1273 N N . PRO A 1 161 ? -22.019 13.964 55.294 1.00 74.38 161 PRO A N 1
ATOM 1274 C CA . PRO A 1 161 ? -23.401 13.508 55.310 1.00 74.38 161 PRO A CA 1
ATOM 1275 C C . PRO A 1 161 ? -24.325 14.691 55.611 1.00 74.38 161 PRO A C 1
ATOM 1277 O O . PRO A 1 161 ? -24.058 15.483 56.518 1.00 74.38 161 PRO A O 1
ATOM 1280 N N . LEU A 1 162 ? -25.405 14.815 54.836 1.00 70.69 162 LEU A N 1
ATOM 1281 C CA . LEU A 1 162 ? -26.455 15.793 55.100 1.00 70.69 162 LEU A CA 1
ATOM 1282 C C . LEU A 1 162 ? -27.071 15.460 56.461 1.00 70.69 162 LEU A C 1
ATOM 1284 O O . LEU A 1 162 ? -27.805 14.483 56.601 1.00 70.69 162 LEU A O 1
ATOM 1288 N N . VAL A 1 163 ? -26.732 16.255 57.474 1.00 69.56 163 VAL A N 1
ATOM 1289 C CA . VAL A 1 163 ? -27.407 16.215 58.768 1.00 69.56 163 VAL A CA 1
ATOM 1290 C C . VAL A 1 163 ? -28.796 16.797 58.532 1.00 69.56 163 VAL A C 1
ATOM 1292 O O . VAL A 1 163 ? -28.951 18.004 58.350 1.00 69.56 163 VAL A O 1
ATOM 1295 N N . HIS A 1 164 ? -29.792 15.921 58.426 1.00 63.31 164 HIS A N 1
ATOM 1296 C CA . HIS A 1 164 ? -31.191 16.331 58.391 1.00 63.31 164 HIS A CA 1
ATOM 1297 C C . HIS A 1 164 ? -31.594 16.880 59.776 1.00 63.31 164 HIS A C 1
ATOM 1299 O O . HIS A 1 164 ? -31.127 16.328 60.776 1.00 63.31 164 HIS A O 1
ATOM 1305 N N . PRO A 1 165 ? -32.383 17.973 59.829 1.00 67.88 165 PRO A N 1
ATOM 1306 C CA . PRO A 1 165 ? -32.794 18.626 61.073 1.00 67.88 165 PRO A CA 1
ATOM 1307 C C . PRO A 1 165 ? -33.742 17.774 61.922 1.00 67.88 165 PRO A C 1
ATOM 1309 O O . PRO A 1 165 ? -34.480 16.944 61.341 1.00 67.88 165 PRO A O 1
#

Sequence (165 aa):
VPGDVAATKIVELAKQNRHMTAEVEKEKTKVKQLNNRIKELEKEAATATFPGDRFANLGTFPGRNLSGDRFCESPEMKALQEKLTAANFKVSEFRNQLQTTKQELKMTQKLLANEVGEDVNIQNLLSTPGTWRGRAQQILILQGKVIRYSKIIIFFQFSPPLVHP